Protein AF-A0A8T4IFE0-F1 (afdb_monomer_lite)

Sequence (86 aa):
MELNRRRMLGTMAMAGSAMALPGWARGADLRAEAVRAGFDEVSGASIDLTVGRGPRMVQGRAGHAIAVNGSVPGPLVRLKEGTTAR

Structure (mmCIF, N/CA/C/O backbone):
data_AF-A0A8T4IFE0-F1
#
_entry.id   AF-A0A8T4IFE0-F1
#
loop_
_atom_site.group_PDB
_atom_site.id
_atom_site.type_symbol
_atom_site.label_atom_id
_atom_site.label_alt_id
_atom_site.label_comp_id
_atom_site.label_asym_id
_atom_site.label_entity_id
_atom_site.label_seq_id
_atom_site.pdbx_PDB_ins_code
_atom_site.Cartn_x
_atom_site.Cartn_y
_atom_site.Cartn_z
_atom_site.occupancy
_atom_site.B_iso_or_equiv
_atom_site.auth_seq_id
_atom_site.auth_comp_id
_atom_site.auth_asym_id
_atom_site.auth_atom_id
_atom_site.pdbx_PDB_model_num
ATOM 1 N N . MET A 1 1 ? 0.799 31.334 -40.489 1.00 49.78 1 MET A N 1
ATOM 2 C CA . MET A 1 1 ? -0.055 30.219 -40.024 1.00 49.78 1 MET A CA 1
ATOM 3 C C . MET A 1 1 ? -1.134 30.812 -39.136 1.00 49.78 1 MET A C 1
ATOM 5 O O . MET A 1 1 ? -0.826 31.181 -38.013 1.00 49.78 1 MET A O 1
ATOM 9 N N . GLU A 1 2 ? -2.355 30.995 -39.636 1.00 62.19 2 GLU A N 1
ATOM 10 C CA . GLU A 1 2 ? -3.430 31.535 -38.795 1.00 62.19 2 GLU A CA 1
ATOM 11 C C . GLU A 1 2 ? -3.946 30.462 -37.830 1.00 62.19 2 GLU A C 1
ATOM 13 O O . GLU A 1 2 ? -4.441 29.408 -38.240 1.00 62.19 2 GLU A O 1
ATOM 18 N N . LEU A 1 3 ? -3.800 30.713 -36.527 1.00 68.69 3 LEU A N 1
ATOM 19 C CA . LEU A 1 3 ? -4.330 29.839 -35.487 1.00 68.69 3 LEU A CA 1
ATOM 20 C C . LEU A 1 3 ? -5.846 30.050 -35.384 1.00 68.69 3 LEU A C 1
ATOM 22 O O . LEU A 1 3 ? -6.331 31.051 -34.863 1.00 68.69 3 LEU A O 1
ATOM 26 N N . ASN A 1 4 ? -6.612 29.084 -35.886 1.00 85.38 4 ASN A N 1
ATOM 27 C CA . ASN A 1 4 ? -8.067 29.118 -35.814 1.00 85.38 4 ASN A CA 1
ATOM 28 C C . ASN A 1 4 ? -8.533 28.967 -34.350 1.00 85.38 4 ASN A C 1
ATOM 30 O O . ASN A 1 4 ? -8.288 27.931 -33.725 1.00 85.38 4 ASN A O 1
ATOM 34 N N . ARG A 1 5 ? -9.253 29.971 -33.821 1.00 80.81 5 ARG A N 1
ATOM 35 C CA . ARG A 1 5 ? -9.812 29.989 -32.451 1.00 80.81 5 ARG A CA 1
ATOM 36 C C . ARG A 1 5 ? -10.566 28.713 -32.090 1.00 80.81 5 ARG A C 1
ATOM 38 O O . ARG A 1 5 ? -10.419 28.217 -30.982 1.00 80.81 5 ARG A O 1
ATOM 45 N N . ARG A 1 6 ? -11.332 28.137 -33.020 1.00 79.88 6 ARG A N 1
ATOM 46 C CA . ARG A 1 6 ? -12.073 26.886 -32.783 1.00 79.88 6 ARG A CA 1
ATOM 47 C C . ARG A 1 6 ? -11.139 25.703 -32.535 1.00 79.88 6 ARG A C 1
ATOM 49 O O . ARG A 1 6 ? -11.444 24.838 -31.724 1.00 79.88 6 ARG A O 1
ATOM 56 N N . ARG A 1 7 ? -9.989 25.682 -33.211 1.00 76.94 7 ARG A N 1
ATOM 57 C CA . ARG A 1 7 ? -8.951 24.670 -33.003 1.00 76.94 7 ARG A CA 1
ATOM 58 C C . ARG A 1 7 ? -8.288 24.858 -31.641 1.00 76.94 7 ARG A C 1
ATOM 60 O O . ARG A 1 7 ? -8.143 23.873 -30.934 1.00 76.94 7 ARG A O 1
ATOM 67 N N . MET A 1 8 ? -7.997 26.104 -31.247 1.00 80.31 8 MET A N 1
ATOM 68 C CA . MET A 1 8 ? -7.475 26.416 -29.907 1.00 80.31 8 MET A CA 1
ATOM 69 C C . MET A 1 8 ? -8.446 26.008 -28.792 1.00 80.31 8 MET A C 1
ATOM 71 O O . MET A 1 8 ? -8.041 25.346 -27.838 1.00 80.31 8 MET A O 1
ATOM 75 N N . LEU A 1 9 ? -9.730 26.352 -28.930 1.00 80.56 9 LEU A N 1
ATOM 76 C CA . LEU A 1 9 ? -10.767 25.996 -27.959 1.00 80.56 9 LEU A CA 1
ATOM 77 C C . LEU A 1 9 ? -10.971 24.479 -27.885 1.00 80.56 9 LEU A C 1
ATOM 79 O O . LEU A 1 9 ? -11.053 23.933 -26.790 1.00 80.56 9 LEU A O 1
ATOM 83 N N . GLY A 1 10 ? -10.968 23.786 -29.028 1.00 75.44 10 GLY A N 1
ATOM 84 C CA . GLY A 1 10 ? -11.036 22.324 -29.071 1.00 75.44 10 GLY A CA 1
ATOM 85 C C . GLY A 1 10 ? -9.848 21.653 -28.374 1.00 75.44 10 GLY A C 1
ATOM 86 O O . GLY A 1 10 ? -10.038 20.719 -27.599 1.00 75.44 10 GLY A O 1
ATOM 87 N N . THR A 1 11 ? -8.626 22.158 -28.581 1.00 71.38 11 THR A N 1
ATOM 88 C CA . THR A 1 11 ? -7.427 21.632 -27.904 1.00 71.38 11 THR A CA 1
ATOM 89 C C . THR A 1 11 ? -7.409 21.923 -26.402 1.00 71.38 11 THR A C 1
ATOM 91 O O . THR A 1 11 ? -7.029 21.052 -25.625 1.00 71.38 11 THR A O 1
ATOM 94 N N . MET A 1 12 ? -7.856 23.108 -25.970 1.00 69.19 12 MET A N 1
ATOM 95 C CA . MET A 1 12 ? -7.940 23.451 -24.544 1.00 69.19 12 MET A CA 1
ATOM 96 C C . MET A 1 12 ? -9.025 22.651 -23.818 1.00 69.19 12 MET A C 1
ATOM 98 O O . MET A 1 12 ? -8.793 22.203 -22.699 1.00 69.19 12 MET A O 1
ATOM 102 N N . ALA A 1 13 ? -10.177 22.418 -24.455 1.00 69.31 13 ALA A N 1
ATOM 103 C CA . ALA A 1 13 ? -11.249 21.606 -23.882 1.00 69.31 13 ALA A CA 1
ATOM 104 C C . ALA A 1 13 ? -10.800 20.154 -23.633 1.00 69.31 13 ALA A C 1
ATOM 10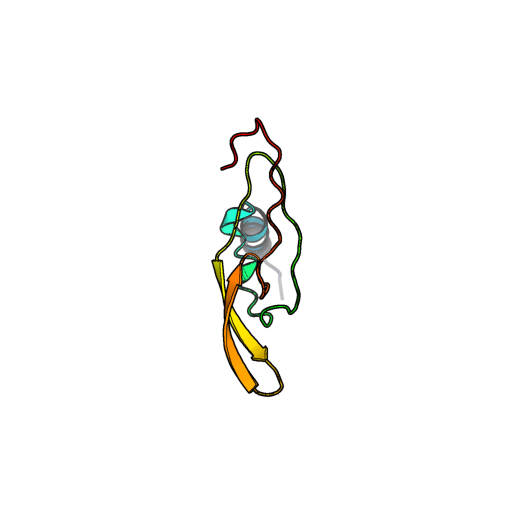6 O O . ALA A 1 13 ? -11.035 19.621 -22.552 1.00 69.31 13 ALA A O 1
ATOM 107 N N . MET A 1 14 ? -10.078 19.551 -24.587 1.00 66.44 14 MET A N 1
ATOM 108 C CA . MET A 1 14 ? -9.513 18.198 -24.445 1.00 66.44 14 MET A CA 1
ATOM 109 C C . MET A 1 14 ? -8.443 18.113 -23.343 1.00 66.44 14 MET A C 1
ATOM 111 O O . MET A 1 14 ? -8.392 17.135 -22.595 1.00 66.44 14 MET A O 1
ATOM 115 N N . ALA A 1 15 ? -7.598 19.140 -23.209 1.00 63.28 15 ALA A N 1
ATO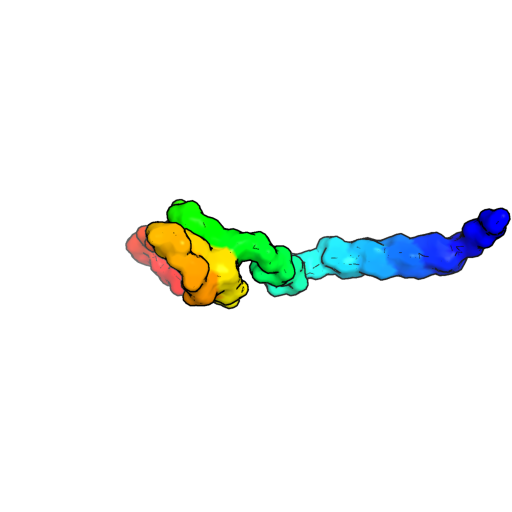M 116 C CA . ALA A 1 15 ? -6.601 19.201 -22.139 1.00 63.28 15 ALA A CA 1
ATOM 117 C C . ALA A 1 15 ? -7.249 19.378 -20.751 1.00 63.28 15 ALA A C 1
ATOM 119 O O . ALA A 1 15 ? -6.831 18.738 -19.787 1.00 63.28 15 ALA A O 1
ATOM 120 N N . GLY A 1 16 ? -8.303 20.196 -20.652 1.00 62.94 16 GLY A N 1
ATOM 121 C CA . GLY A 1 16 ? -9.050 20.420 -19.412 1.00 62.94 16 GLY A CA 1
ATOM 122 C C . GLY A 1 16 ? -9.829 19.189 -18.939 1.00 62.94 16 GLY A C 1
ATOM 123 O O . GLY A 1 16 ? -9.845 18.901 -17.743 1.00 62.94 16 GLY A O 1
ATOM 124 N N . SER A 1 17 ? -10.406 18.403 -19.857 1.00 62.44 17 SER A N 1
ATOM 125 C CA . SER A 1 17 ? -11.137 17.178 -19.498 1.00 62.44 17 SER A CA 1
ATOM 126 C C . SER A 1 17 ? -10.250 16.102 -18.867 1.00 62.44 17 SER A C 1
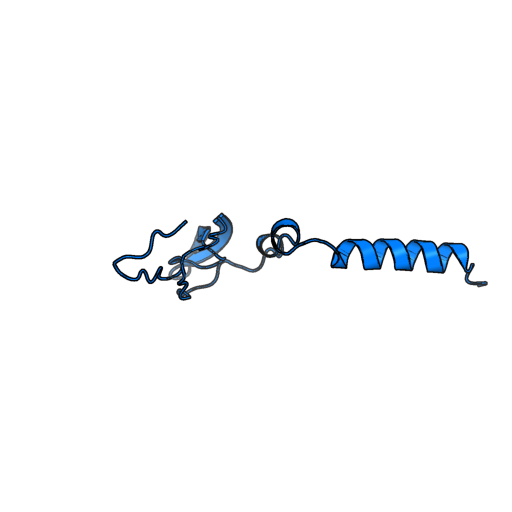ATOM 128 O O . SER A 1 17 ? -10.713 15.368 -17.999 1.00 62.44 17 SER A O 1
ATOM 130 N N . ALA A 1 18 ? -8.965 16.038 -19.232 1.00 61.34 18 ALA A N 1
ATOM 131 C CA . ALA A 1 18 ? -8.021 15.103 -18.617 1.00 61.34 18 ALA A CA 1
ATOM 132 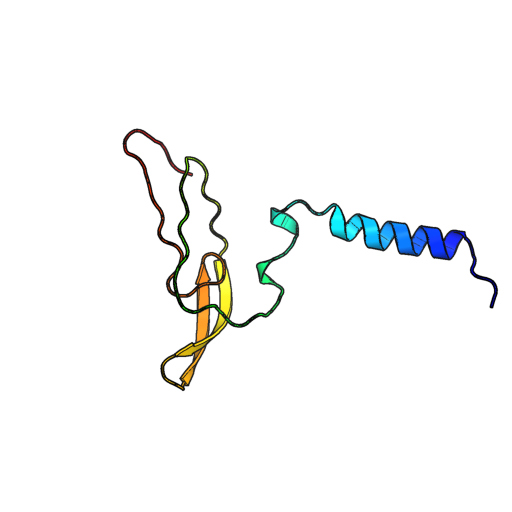C C . ALA A 1 18 ? -7.687 15.468 -17.154 1.00 61.34 18 ALA A C 1
ATOM 134 O O . ALA A 1 18 ? -7.345 14.594 -16.360 1.00 61.34 18 ALA A O 1
ATOM 135 N N . MET A 1 19 ? -7.818 16.746 -16.776 1.00 63.50 19 MET A N 1
ATOM 136 C CA . MET A 1 19 ? -7.589 17.222 -15.404 1.00 63.50 19 MET A CA 1
ATOM 137 C C . MET A 1 19 ? -8.830 17.125 -14.509 1.00 63.50 19 MET A C 1
ATOM 139 O O . MET A 1 19 ? -8.695 17.128 -13.288 1.00 63.50 19 MET A O 1
ATOM 143 N N . ALA A 1 20 ? -10.022 17.004 -15.099 1.00 70.75 20 ALA A N 1
ATOM 144 C CA . ALA A 1 20 ? -11.289 16.838 -14.385 1.00 70.75 20 ALA A CA 1
ATOM 145 C C . ALA A 1 20 ? -11.577 15.380 -13.983 1.00 70.75 20 ALA A C 1
ATOM 147 O O . ALA A 1 20 ? -12.640 15.085 -13.434 1.00 70.75 20 ALA A O 1
ATOM 148 N N . LEU A 1 21 ? -10.647 14.460 -14.254 1.00 71.50 21 LEU A N 1
ATOM 149 C CA . LEU A 1 21 ? -10.775 13.085 -13.804 1.00 71.50 21 LEU A CA 1
ATOM 150 C C . LEU A 1 21 ? -10.682 13.050 -12.270 1.00 71.50 21 LEU A C 1
ATOM 152 O O . LEU A 1 21 ? -9.691 13.533 -11.705 1.00 71.50 21 LEU A O 1
ATOM 156 N N . PRO A 1 22 ? -11.686 12.486 -11.579 1.00 67.75 22 PRO A N 1
ATOM 157 C CA . PRO A 1 22 ? -11.609 12.285 -10.139 1.00 67.75 22 PRO A CA 1
ATOM 158 C C . PRO A 1 22 ? -10.394 11.412 -9.793 1.00 67.75 22 PRO A C 1
ATOM 160 O O . PRO A 1 22 ? -9.897 10.664 -10.635 1.00 67.75 22 PRO A O 1
ATOM 163 N N . GLY A 1 23 ? -9.905 11.498 -8.551 1.00 64.69 23 GLY A N 1
ATOM 164 C CA . GLY A 1 23 ? -8.673 10.817 -8.121 1.00 64.69 23 GLY A CA 1
ATOM 165 C C . GLY A 1 23 ? -8.623 9.323 -8.477 1.00 64.69 23 GLY A C 1
ATOM 166 O O . GLY A 1 23 ? -7.579 8.837 -8.898 1.00 64.69 23 GLY A O 1
ATOM 167 N N . TRP A 1 24 ? -9.768 8.635 -8.429 1.00 62.31 24 TRP A N 1
ATOM 168 C CA . TRP A 1 24 ? -9.921 7.220 -8.793 1.00 62.31 24 TRP A CA 1
ATOM 169 C C . TRP A 1 24 ? -9.774 6.925 -10.298 1.00 62.31 24 TRP A C 1
ATOM 171 O O . TRP A 1 24 ? -9.427 5.811 -10.674 1.00 62.31 24 TRP A O 1
ATOM 181 N N . ALA A 1 25 ? -10.014 7.908 -11.169 1.00 63.25 25 ALA A N 1
ATOM 182 C CA . ALA A 1 25 ? -9.892 7.787 -12.625 1.00 63.25 25 ALA A CA 1
ATOM 183 C C . ALA A 1 25 ? -8.546 8.310 -13.157 1.00 63.25 25 ALA A C 1
ATOM 185 O O . ALA A 1 25 ? -8.222 8.116 -14.327 1.00 63.25 25 ALA A O 1
ATOM 186 N N . ARG A 1 26 ? -7.747 8.975 -12.310 1.00 64.00 26 ARG A N 1
ATOM 187 C CA . ARG A 1 26 ? -6.457 9.580 -12.682 1.00 64.00 26 ARG A CA 1
ATOM 188 C C . ARG A 1 26 ? -5.353 8.571 -12.993 1.00 64.00 26 ARG A C 1
ATOM 190 O O . ARG A 1 26 ? -4.283 9.010 -13.404 1.00 64.00 26 ARG A O 1
ATOM 197 N N . GLY A 1 27 ? -5.589 7.267 -12.809 1.00 56.69 27 GLY A N 1
ATOM 198 C CA . GLY A 1 27 ? -4.646 6.208 -13.175 1.00 56.69 27 GLY A CA 1
ATOM 199 C C . GLY A 1 27 ? -3.227 6.503 -12.694 1.00 56.69 27 GLY A C 1
ATOM 200 O O . GLY A 1 27 ? -2.287 6.363 -13.472 1.00 56.69 27 GLY A O 1
ATOM 201 N N . ALA A 1 28 ? -3.073 6.984 -11.453 1.00 55.03 28 ALA A N 1
ATOM 202 C CA . ALA A 1 28 ? -1.767 7.345 -10.900 1.00 55.03 28 ALA A CA 1
ATOM 203 C C . ALA A 1 28 ? -0.769 6.172 -10.998 1.00 55.03 28 ALA A C 1
ATOM 205 O O . ALA A 1 28 ? 0.423 6.397 -11.185 1.00 55.03 28 ALA A O 1
ATOM 206 N N . ASP A 1 29 ? -1.279 4.938 -11.001 1.00 53.06 29 ASP A N 1
ATOM 207 C CA . ASP A 1 29 ? -0.522 3.692 -11.144 1.00 53.06 29 ASP A CA 1
ATOM 208 C C . ASP A 1 29 ? -0.118 3.344 -12.593 1.00 53.06 29 ASP A C 1
ATOM 210 O O . ASP A 1 29 ? 0.652 2.411 -12.808 1.00 53.06 29 ASP A O 1
ATOM 214 N N . LEU A 1 30 ? -0.628 4.060 -13.606 1.00 46.22 30 LEU A N 1
ATOM 215 C CA . LEU A 1 30 ? -0.303 3.840 -15.027 1.00 46.22 30 LEU A CA 1
ATOM 216 C C . LEU A 1 30 ? 0.884 4.671 -15.516 1.00 46.22 30 LEU A C 1
ATOM 218 O O . LEU A 1 30 ? 1.359 4.472 -16.638 1.00 46.22 30 LEU A O 1
ATOM 222 N N . ARG A 1 31 ? 1.421 5.565 -14.683 1.00 52.06 31 ARG A N 1
ATOM 223 C CA . ARG A 1 31 ? 2.807 5.986 -14.868 1.00 52.06 31 ARG A CA 1
ATOM 224 C C . ARG A 1 31 ? 3.631 4.772 -14.480 1.00 52.06 31 ARG A C 1
ATOM 226 O O . ARG A 1 31 ? 3.748 4.476 -13.301 1.00 52.06 31 ARG A O 1
ATOM 233 N N . ALA A 1 32 ? 4.124 4.039 -15.474 1.00 51.06 32 ALA A N 1
ATOM 234 C CA . ALA A 1 32 ? 5.018 2.894 -15.325 1.00 51.06 32 ALA A CA 1
ATOM 235 C C . ALA A 1 32 ? 6.377 3.308 -14.715 1.00 51.06 32 ALA A C 1
ATOM 237 O O . ALA A 1 32 ? 7.439 3.091 -15.292 1.00 51.06 32 ALA A O 1
ATOM 238 N N . GLU A 1 33 ? 6.342 3.961 -13.560 1.00 65.19 33 GLU A N 1
ATOM 239 C CA . GLU A 1 33 ? 7.459 4.147 -12.660 1.00 65.19 33 GLU A CA 1
ATOM 240 C C . GLU A 1 33 ? 7.692 2.791 -11.976 1.00 65.19 33 GLU A C 1
ATOM 242 O O . GLU A 1 33 ? 6.759 2.040 -11.681 1.00 65.19 33 GLU A O 1
ATOM 247 N N . ALA A 1 34 ? 8.960 2.410 -11.822 1.00 76.94 34 ALA A N 1
ATOM 248 C CA . ALA A 1 34 ? 9.315 1.136 -11.210 1.00 76.94 34 ALA A CA 1
ATOM 249 C C . ALA A 1 34 ? 8.686 1.021 -9.811 1.00 76.94 34 ALA A C 1
ATOM 251 O O . ALA A 1 34 ? 8.600 2.014 -9.085 1.00 76.94 34 ALA A O 1
ATOM 252 N N . VAL A 1 35 ? 8.283 -0.192 -9.415 1.00 84.50 35 VAL A N 1
ATOM 253 C CA . VAL A 1 35 ? 7.703 -0.420 -8.084 1.00 84.50 35 VAL A CA 1
ATOM 254 C C . VAL A 1 35 ? 8.691 0.057 -7.022 1.00 84.50 35 VAL A C 1
ATOM 256 O O . VAL A 1 35 ? 9.845 -0.386 -6.991 1.00 84.50 35 VAL A O 1
ATOM 259 N N . ARG A 1 36 ? 8.235 0.950 -6.140 1.00 88.81 36 ARG A N 1
ATOM 260 C CA . ARG A 1 36 ? 9.084 1.581 -5.126 1.00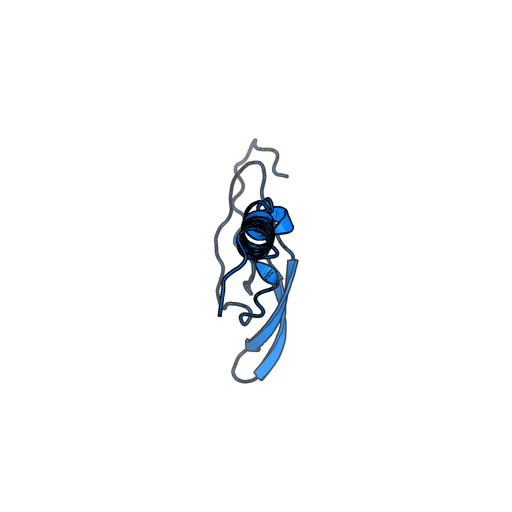 88.81 36 ARG A CA 1
ATOM 261 C C . ARG A 1 36 ? 9.507 0.564 -4.063 1.00 88.81 36 ARG A C 1
ATOM 263 O O . ARG A 1 36 ? 8.769 -0.367 -3.726 1.00 88.81 36 ARG A O 1
ATOM 270 N N . ALA A 1 37 ? 10.720 0.733 -3.541 1.00 85.25 37 ALA A N 1
ATOM 271 C CA . ALA A 1 37 ? 11.213 -0.017 -2.390 1.00 85.25 37 ALA A CA 1
ATOM 272 C C . ALA A 1 37 ? 10.846 0.709 -1.089 1.00 85.25 37 ALA A C 1
ATOM 274 O O . ALA A 1 37 ? 10.974 1.928 -1.018 1.00 85.25 37 ALA A O 1
ATOM 275 N N . GLY A 1 38 ? 10.439 -0.048 -0.069 1.00 84.12 38 GLY A N 1
ATOM 276 C CA . GLY A 1 38 ? 9.958 0.501 1.204 1.00 84.12 38 GLY A CA 1
ATOM 277 C C . GLY A 1 38 ? 8.437 0.436 1.313 1.00 84.12 38 GLY A C 1
ATOM 278 O O . GLY A 1 38 ? 7.794 -0.154 0.449 1.00 84.12 38 GLY A O 1
ATOM 279 N N . PHE A 1 39 ? 7.892 1.005 2.386 1.00 86.75 39 PHE A N 1
ATOM 280 C CA . PHE A 1 39 ? 6.459 1.062 2.661 1.00 86.75 39 PHE A CA 1
ATOM 281 C C . PHE A 1 39 ? 6.073 2.456 3.163 1.00 86.75 39 PHE A C 1
ATOM 283 O O . PHE A 1 39 ? 6.847 3.096 3.874 1.00 86.75 39 PHE A O 1
ATOM 290 N N . ASP A 1 40 ? 4.875 2.899 2.793 1.00 88.38 40 ASP A N 1
ATOM 291 C CA . ASP A 1 40 ? 4.231 4.096 3.342 1.00 88.38 40 ASP A CA 1
ATOM 292 C C . ASP A 1 40 ? 3.298 3.692 4.507 1.00 88.38 40 ASP A C 1
ATOM 294 O O . ASP A 1 40 ? 3.223 2.517 4.868 1.00 88.38 40 ASP A O 1
ATOM 298 N N . GLU A 1 41 ? 2.562 4.629 5.105 1.00 94.44 41 GLU A N 1
ATOM 299 C CA . GLU A 1 41 ? 1.530 4.333 6.111 1.00 94.44 41 GLU A CA 1
ATOM 300 C C . GLU A 1 41 ? 0.181 4.920 5.686 1.00 94.44 41 GLU A C 1
ATOM 302 O O . GLU A 1 41 ? 0.114 6.033 5.164 1.00 94.44 41 GLU A O 1
ATOM 307 N N . VAL A 1 42 ? -0.898 4.177 5.933 1.00 95.62 42 VAL A N 1
ATOM 308 C CA . VAL A 1 42 ? -2.281 4.621 5.725 1.00 95.62 42 VAL A CA 1
ATOM 309 C C . VAL A 1 42 ? -3.115 4.377 6.979 1.00 95.62 42 VAL A C 1
ATOM 311 O O . VAL A 1 42 ? -2.890 3.419 7.719 1.00 95.62 42 VAL A O 1
ATOM 314 N N . SER A 1 43 ? -4.085 5.251 7.237 1.00 96.31 43 SER A N 1
ATOM 315 C CA . SER A 1 43 ? -4.969 5.169 8.403 1.00 96.31 43 SER A CA 1
ATOM 316 C C . SER A 1 43 ? -6.308 5.849 8.124 1.00 96.31 43 SER A C 1
ATOM 318 O O . SER A 1 43 ? -6.434 6.609 7.165 1.00 96.31 43 SER A O 1
ATOM 320 N N . GLY A 1 44 ? -7.302 5.592 8.975 1.00 95.44 44 GLY A N 1
ATOM 321 C CA . GLY A 1 44 ? -8.642 6.168 8.865 1.00 95.44 44 GLY A CA 1
ATOM 322 C C . GLY A 1 44 ? -9.738 5.105 8.810 1.00 95.44 44 GLY A C 1
ATOM 323 O O . GLY A 1 44 ? -9.468 3.910 8.890 1.00 95.44 44 GLY A O 1
ATOM 324 N N . ALA A 1 45 ? -10.991 5.554 8.709 1.00 95.56 45 ALA A N 1
ATOM 325 C CA . ALA A 1 45 ? -12.149 4.667 8.572 1.00 95.56 45 ALA A CA 1
ATOM 326 C C . ALA A 1 45 ? -12.408 4.233 7.117 1.00 95.56 45 ALA A C 1
ATOM 328 O O . ALA A 1 45 ? -13.068 3.225 6.901 1.00 95.56 45 ALA A O 1
ATOM 329 N N . SER A 1 46 ? -11.897 4.988 6.141 1.00 96.12 46 SER A N 1
ATOM 330 C CA . SER A 1 46 ? -11.935 4.660 4.713 1.00 96.12 46 SER A CA 1
ATOM 331 C C . SER A 1 46 ? -10.501 4.677 4.202 1.00 96.12 46 SER A C 1
ATOM 333 O O . SER A 1 46 ? -9.834 5.707 4.313 1.00 96.12 46 SER A O 1
ATOM 335 N N . ILE A 1 47 ? -10.015 3.545 3.707 1.00 95.75 47 ILE A N 1
ATOM 336 C CA . ILE A 1 47 ? -8.632 3.331 3.295 1.00 95.75 47 ILE A CA 1
ATOM 337 C C . ILE A 1 47 ? -8.636 2.750 1.884 1.00 95.75 47 ILE A C 1
ATOM 339 O O . ILE A 1 47 ? -8.864 1.560 1.680 1.00 95.75 47 ILE A O 1
ATOM 343 N N . ASP A 1 48 ? -8.307 3.588 0.907 1.00 94.12 48 ASP A N 1
ATOM 344 C CA . ASP A 1 48 ? -8.190 3.146 -0.477 1.00 94.12 48 ASP A CA 1
ATOM 345 C C . ASP A 1 48 ? -6.823 2.483 -0.708 1.00 94.12 48 ASP A C 1
ATOM 347 O O . ASP A 1 48 ? -5.762 3.100 -0.548 1.00 94.12 48 ASP A O 1
ATOM 351 N N . LEU A 1 49 ? -6.852 1.204 -1.086 1.00 93.62 49 LEU A N 1
ATOM 352 C CA . LEU A 1 49 ? -5.672 0.432 -1.461 1.00 93.62 49 LEU A CA 1
ATOM 353 C C . LEU A 1 49 ? -5.731 0.100 -2.948 1.00 93.62 49 LEU A C 1
ATOM 355 O O . LEU A 1 49 ? -6.559 -0.700 -3.387 1.00 93.62 49 LEU A O 1
ATOM 359 N N . THR A 1 50 ? -4.815 0.671 -3.723 1.00 92.19 50 THR A N 1
ATOM 360 C CA . THR A 1 50 ? -4.722 0.386 -5.152 1.00 92.19 50 THR A CA 1
ATOM 361 C C . THR A 1 50 ? -3.711 -0.717 -5.412 1.00 92.19 50 THR A C 1
ATOM 363 O O . THR A 1 50 ? -2.553 -0.631 -4.999 1.00 92.19 50 THR A O 1
ATOM 366 N N . VAL A 1 51 ? -4.143 -1.758 -6.126 1.00 91.50 51 VAL A N 1
ATOM 367 C CA . VAL A 1 51 ? -3.281 -2.871 -6.530 1.00 91.50 51 VAL A CA 1
ATOM 368 C C . VAL A 1 51 ? -2.775 -2.630 -7.945 1.00 91.50 51 VAL A C 1
ATOM 370 O O . VAL A 1 51 ? -3.546 -2.588 -8.904 1.00 91.50 51 VAL A O 1
ATOM 373 N N . GLY A 1 52 ? -1.459 -2.502 -8.066 1.00 88.88 52 GLY A N 1
ATOM 374 C CA . GLY A 1 52 ? -0.757 -2.292 -9.324 1.00 88.88 52 GLY A CA 1
ATOM 375 C C . GLY A 1 52 ? 0.265 -3.388 -9.596 1.00 88.88 52 GLY A C 1
ATOM 376 O O . GLY A 1 52 ? 0.598 -4.200 -8.731 1.00 88.88 52 GLY A O 1
ATOM 377 N N . ARG A 1 53 ? 0.793 -3.403 -10.819 1.00 89.12 53 ARG A N 1
ATOM 378 C CA . ARG A 1 53 ? 1.863 -4.318 -11.222 1.00 89.12 53 ARG A CA 1
ATOM 379 C C . ARG A 1 53 ? 2.971 -3.549 -11.927 1.00 89.12 53 ARG A C 1
ATOM 381 O O . ARG A 1 53 ? 2.678 -2.632 -12.690 1.00 89.12 53 ARG A O 1
ATOM 388 N N . GLY A 1 54 ? 4.225 -3.937 -11.726 1.00 88.75 54 GLY A N 1
ATOM 389 C CA . GLY A 1 54 ? 5.343 -3.244 -12.361 1.00 88.75 54 GLY A CA 1
ATOM 390 C C . GLY A 1 54 ? 6.692 -3.942 -12.196 1.00 88.75 54 GLY A C 1
ATOM 391 O O . GLY A 1 54 ? 6.813 -4.902 -11.430 1.00 88.75 54 GLY A O 1
ATOM 392 N N . PRO A 1 55 ? 7.717 -3.495 -12.939 1.00 90.56 55 PRO A N 1
ATOM 393 C CA . PRO A 1 55 ? 9.069 -4.017 -12.797 1.00 90.56 55 PRO A CA 1
ATOM 394 C C . PRO A 1 55 ? 9.674 -3.604 -11.447 1.00 90.56 55 PRO A C 1
ATOM 396 O O . PRO A 1 55 ? 9.483 -2.478 -10.980 1.00 90.56 55 PRO A O 1
ATOM 399 N N . ARG A 1 56 ? 10.439 -4.511 -10.832 1.00 87.06 56 ARG A N 1
ATOM 400 C CA . ARG A 1 56 ? 11.168 -4.287 -9.579 1.00 87.06 56 ARG A CA 1
ATOM 401 C C . ARG A 1 56 ? 12.516 -4.996 -9.605 1.00 87.06 56 ARG A C 1
ATOM 403 O O . ARG A 1 56 ? 12.604 -6.162 -9.973 1.00 87.06 56 ARG A O 1
ATOM 410 N N . MET A 1 57 ? 13.547 -4.312 -9.122 1.00 89.94 57 MET A N 1
ATOM 411 C CA . MET A 1 57 ? 14.835 -4.927 -8.806 1.00 89.94 57 MET A CA 1
ATOM 412 C C . MET A 1 57 ? 14.854 -5.377 -7.342 1.00 89.94 57 MET A C 1
ATOM 414 O O . MET A 1 57 ? 14.611 -4.574 -6.435 1.00 89.94 57 MET A O 1
ATOM 418 N N . VAL A 1 58 ? 15.164 -6.651 -7.104 1.00 87.06 58 VAL A N 1
ATOM 419 C CA . VAL A 1 58 ? 15.373 -7.224 -5.767 1.00 87.06 58 VAL A CA 1
ATOM 420 C C . VAL A 1 58 ? 16.735 -7.899 -5.751 1.00 87.06 58 VAL A C 1
ATOM 422 O O . VAL A 1 58 ? 16.965 -8.842 -6.501 1.00 87.06 58 VAL A O 1
ATOM 425 N N . GLN A 1 59 ? 17.653 -7.400 -4.917 1.00 88.81 59 GLN A N 1
ATOM 426 C CA . GLN A 1 59 ? 19.016 -7.940 -4.795 1.00 88.81 59 GLN A CA 1
ATOM 427 C C . GLN A 1 59 ? 19.720 -8.128 -6.157 1.00 88.81 59 GLN A C 1
ATOM 429 O O . GLN A 1 59 ? 20.286 -9.178 -6.446 1.00 88.81 59 GLN A O 1
ATOM 434 N N . GLY A 1 60 ? 19.620 -7.127 -7.037 1.00 89.75 60 GLY A N 1
ATOM 435 C CA . GLY A 1 60 ? 20.237 -7.166 -8.369 1.00 89.75 60 GLY A CA 1
ATOM 436 C C . GLY A 1 60 ? 19.511 -8.032 -9.406 1.00 89.75 60 GLY A C 1
ATOM 437 O O . GLY A 1 60 ? 19.964 -8.106 -10.543 1.00 89.75 60 GLY A O 1
ATOM 438 N N . ARG A 1 61 ? 18.371 -8.646 -9.066 1.00 89.62 61 ARG A N 1
ATOM 439 C CA . ARG A 1 61 ? 17.546 -9.422 -10.004 1.00 89.62 61 ARG A CA 1
ATOM 440 C C . ARG A 1 61 ? 16.286 -8.653 -10.384 1.00 89.62 61 ARG A C 1
ATOM 442 O O . ARG A 1 61 ? 15.549 -8.204 -9.507 1.00 89.62 61 ARG A O 1
ATOM 449 N N . ALA A 1 62 ? 16.047 -8.514 -11.687 1.00 89.00 62 ALA A N 1
ATOM 450 C CA . ALA A 1 62 ? 14.813 -7.947 -12.214 1.00 89.00 62 ALA A CA 1
ATOM 451 C C . ALA A 1 62 ? 13.674 -8.960 -12.082 1.00 89.00 62 ALA A C 1
ATOM 453 O O . ALA A 1 62 ? 13.824 -10.124 -12.451 1.00 89.00 62 ALA A O 1
ATOM 454 N N . GLY A 1 63 ? 12.535 -8.510 -11.573 1.00 88.12 63 GLY A N 1
ATOM 455 C CA . GLY A 1 63 ? 11.327 -9.309 -11.451 1.00 88.12 63 GLY A CA 1
ATOM 456 C C . GLY A 1 63 ? 10.075 -8.466 -11.650 1.00 88.12 63 GLY A C 1
ATOM 457 O O . GLY A 1 63 ? 10.113 -7.234 -11.638 1.00 88.12 63 GLY A O 1
ATOM 458 N N . HIS A 1 64 ? 8.954 -9.151 -11.838 1.00 90.88 64 HIS A N 1
ATOM 459 C CA . HIS A 1 64 ? 7.643 -8.523 -11.841 1.00 90.88 64 HIS A CA 1
ATOM 460 C C . HIS A 1 64 ? 7.089 -8.523 -10.420 1.00 90.88 64 HIS A C 1
ATOM 462 O O . HIS A 1 64 ? 7.065 -9.564 -9.764 1.00 90.88 64 HIS A O 1
ATOM 468 N N . ALA A 1 65 ? 6.660 -7.362 -9.945 1.00 90.19 65 ALA A N 1
ATOM 469 C CA . ALA A 1 65 ? 6.102 -7.200 -8.616 1.00 90.19 65 ALA A CA 1
ATOM 470 C C . ALA A 1 65 ? 4.635 -6.781 -8.701 1.00 90.19 65 ALA A C 1
ATOM 472 O O . ALA A 1 65 ? 4.251 -5.978 -9.554 1.00 90.19 65 ALA A O 1
ATOM 473 N N . ILE A 1 66 ? 3.841 -7.317 -7.778 1.00 91.88 66 ILE A N 1
ATOM 474 C CA . ILE A 1 66 ? 2.507 -6.816 -7.465 1.00 91.88 66 ILE A CA 1
ATOM 475 C C . ILE A 1 66 ? 2.662 -5.891 -6.265 1.00 91.88 66 ILE A C 1
ATOM 477 O O . ILE A 1 66 ? 3.214 -6.293 -5.242 1.00 91.88 66 ILE A O 1
ATOM 481 N N . ALA A 1 67 ? 2.230 -4.649 -6.425 1.00 92.12 67 ALA A N 1
ATOM 482 C CA . ALA A 1 67 ? 2.416 -3.584 -5.457 1.00 92.12 67 ALA A CA 1
ATOM 483 C C . ALA A 1 67 ? 1.067 -3.097 -4.934 1.00 92.12 67 ALA A C 1
ATOM 485 O O . ALA A 1 67 ? 0.076 -3.096 -5.665 1.00 92.12 67 ALA A O 1
ATOM 486 N N . VAL A 1 68 ? 1.059 -2.635 -3.688 1.00 92.38 68 VAL A N 1
ATOM 487 C CA . VAL A 1 68 ? -0.075 -1.912 -3.104 1.00 92.38 68 VAL A CA 1
ATOM 488 C C . VAL A 1 68 ? 0.366 -0.467 -2.926 1.00 92.38 68 VAL A C 1
ATOM 490 O O . VAL A 1 68 ? 1.441 -0.225 -2.380 1.00 92.38 68 VAL A O 1
ATOM 493 N N . ASN A 1 69 ? -0.405 0.486 -3.450 1.00 92.12 69 ASN A N 1
ATOM 494 C CA . ASN A 1 69 ? -0.065 1.917 -3.487 1.00 92.12 69 ASN A CA 1
ATOM 495 C C . ASN A 1 69 ? 1.337 2.187 -4.089 1.00 92.12 69 ASN A C 1
ATOM 497 O O . ASN A 1 69 ? 2.075 3.092 -3.686 1.00 92.12 69 ASN A O 1
ATOM 501 N N . GLY A 1 70 ? 1.728 1.355 -5.061 1.00 89.19 70 GLY A N 1
ATOM 502 C CA . GLY A 1 70 ? 2.985 1.477 -5.799 1.00 89.19 70 GLY A CA 1
ATOM 503 C C . GLY A 1 70 ? 4.253 1.039 -5.052 1.00 89.19 70 GLY A C 1
ATOM 504 O O . GLY A 1 70 ? 5.347 1.261 -5.576 1.00 89.19 70 GLY A O 1
ATOM 505 N N . SER A 1 71 ? 4.153 0.416 -3.869 1.00 90.31 71 SER A N 1
ATOM 506 C CA . SER A 1 71 ? 5.316 -0.052 -3.099 1.00 90.31 71 SER A CA 1
ATOM 507 C C . SER A 1 71 ? 5.319 -1.561 -2.833 1.00 90.31 71 SER A C 1
ATOM 509 O O . SER A 1 71 ? 4.277 -2.222 -2.790 1.00 90.31 71 SER A O 1
ATOM 511 N N . VAL A 1 72 ? 6.528 -2.111 -2.664 1.00 91.88 72 VAL A N 1
ATOM 512 C CA . VAL A 1 72 ? 6.758 -3.461 -2.130 1.00 91.88 72 VAL A CA 1
ATOM 513 C C . VAL A 1 72 ? 7.876 -3.405 -1.075 1.00 91.88 72 VAL A C 1
ATOM 515 O O . VAL A 1 72 ? 9.030 -3.115 -1.434 1.00 91.88 72 VAL A O 1
ATOM 518 N N . PRO A 1 73 ? 7.597 -3.744 0.198 1.00 92.56 73 PRO A N 1
ATOM 519 C CA . PRO A 1 73 ? 6.292 -4.142 0.753 1.00 92.56 73 PRO A CA 1
ATOM 520 C C . PRO A 1 73 ? 5.188 -3.072 0.609 1.00 92.56 73 PRO A C 1
ATOM 522 O O . PRO A 1 73 ? 5.482 -1.898 0.401 1.00 92.56 73 PRO A O 1
ATOM 525 N N . GLY A 1 74 ? 3.916 -3.481 0.661 1.00 92.81 74 GLY A N 1
ATOM 526 C CA . GLY A 1 74 ? 2.783 -2.541 0.662 1.00 92.81 74 GLY A CA 1
ATOM 527 C C . GLY A 1 74 ? 2.760 -1.659 1.923 1.00 92.81 74 GLY A C 1
ATOM 528 O O . GLY A 1 74 ? 3.522 -1.927 2.856 1.00 92.81 74 GLY A O 1
ATOM 529 N N . PRO A 1 75 ? 1.909 -0.618 1.974 1.00 95.44 75 PRO A N 1
ATOM 530 C CA . PRO A 1 75 ? 1.873 0.317 3.093 1.00 95.44 75 PRO A CA 1
ATOM 531 C C . PRO A 1 75 ? 1.424 -0.349 4.402 1.00 95.44 75 PRO A C 1
ATOM 533 O O . PRO A 1 75 ? 0.620 -1.283 4.403 1.00 95.44 75 PRO A O 1
ATOM 536 N N . LEU A 1 76 ? 1.904 0.174 5.530 1.00 96.62 76 LEU A N 1
ATOM 537 C CA . LEU A 1 76 ? 1.422 -0.175 6.860 1.00 96.62 76 LEU A CA 1
ATOM 538 C C . LEU A 1 76 ? 0.011 0.386 7.051 1.00 96.62 76 LEU A C 1
ATOM 540 O O . LEU A 1 76 ? -0.199 1.596 7.009 1.00 96.62 76 LEU A O 1
ATOM 544 N N . VAL A 1 77 ? -0.954 -0.492 7.301 1.00 96.56 77 VAL A N 1
ATOM 545 C CA . VAL A 1 77 ? -2.330 -0.091 7.606 1.00 96.56 77 VAL A CA 1
ATOM 546 C C . VAL A 1 77 ? -2.473 0.068 9.117 1.00 96.56 77 VAL A C 1
ATOM 548 O O . VAL A 1 77 ? -2.446 -0.915 9.859 1.00 96.56 77 VAL A O 1
ATOM 551 N N . ARG A 1 78 ? -2.630 1.307 9.589 1.00 97.06 78 ARG A N 1
ATOM 552 C CA . ARG A 1 78 ? -2.835 1.615 11.007 1.00 97.06 78 ARG A CA 1
ATOM 553 C C . ARG A 1 78 ? -4.320 1.754 11.309 1.00 97.06 78 ARG A C 1
ATOM 555 O O . ARG A 1 78 ? -4.964 2.733 10.932 1.00 97.06 78 ARG A O 1
ATOM 562 N N . LEU A 1 79 ? -4.841 0.783 12.049 1.00 97.62 79 LEU A N 1
ATOM 563 C CA . LEU A 1 79 ? -6.225 0.770 12.508 1.00 97.62 79 LEU A CA 1
ATOM 564 C C . LEU A 1 79 ? -6.321 1.223 13.964 1.00 97.62 79 LEU A C 1
ATOM 566 O O . LEU A 1 79 ? -5.399 1.024 14.758 1.00 97.62 79 LEU A O 1
ATOM 570 N N . LYS A 1 80 ? -7.459 1.827 14.309 1.00 97.00 80 LYS A N 1
ATOM 571 C CA . LYS A 1 80 ? -7.805 2.207 15.679 1.00 97.00 80 LYS A CA 1
ATOM 572 C C . LYS A 1 80 ? -8.987 1.373 16.151 1.00 97.00 80 LYS A C 1
ATOM 574 O O . LYS A 1 80 ? -10.005 1.294 15.464 1.00 97.00 80 LYS A O 1
ATOM 579 N N . GLU A 1 81 ? -8.857 0.789 17.336 1.00 96.88 81 GLU A N 1
ATOM 580 C CA . GLU A 1 81 ? -9.931 0.028 17.972 1.00 96.88 81 GLU A CA 1
ATOM 581 C C . GLU A 1 81 ? -11.224 0.857 18.082 1.00 96.88 81 GLU A C 1
ATOM 583 O O . GLU A 1 81 ? -11.192 2.079 18.252 1.00 96.88 81 GLU A O 1
ATOM 588 N N . GLY A 1 82 ? -12.369 0.192 17.913 1.00 97.06 82 GLY A N 1
ATOM 589 C CA . GLY A 1 82 ? -13.688 0.829 17.871 1.00 97.06 82 GLY A CA 1
ATOM 590 C C . GLY A 1 82 ? -14.030 1.507 16.538 1.00 97.06 82 GLY A C 1
ATOM 591 O O . GLY A 1 82 ? -15.156 1.967 16.368 1.00 97.06 82 GLY A O 1
ATOM 592 N N . THR A 1 83 ? -13.104 1.550 15.571 1.00 96.69 83 THR A N 1
ATOM 593 C CA . THR A 1 83 ? -13.362 2.072 14.219 1.00 96.69 83 THR A CA 1
ATOM 594 C C . THR A 1 83 ? -13.634 0.922 13.255 1.00 96.69 83 THR A C 1
ATOM 596 O O . THR A 1 83 ? -12.820 0.012 13.122 1.00 96.69 83 THR A O 1
ATOM 599 N N . THR A 1 84 ? -14.760 0.970 12.540 1.00 97.00 84 THR A N 1
ATOM 600 C CA . THR A 1 84 ? -14.977 0.084 11.387 1.00 97.00 84 THR A CA 1
ATOM 601 C C . THR A 1 84 ? -14.232 0.662 10.190 1.00 97.00 84 THR A C 1
ATOM 603 O O . THR A 1 84 ? -14.619 1.718 9.692 1.00 97.00 84 THR A O 1
ATOM 606 N N . ALA A 1 85 ? -13.168 -0.009 9.754 1.00 95.50 85 ALA A N 1
ATOM 607 C CA . ALA A 1 85 ? -12.428 0.360 8.550 1.00 95.50 85 ALA A CA 1
ATOM 608 C C . ALA A 1 85 ? -13.073 -0.246 7.294 1.00 95.50 85 ALA A C 1
ATOM 610 O O . ALA A 1 85 ? -13.668 -1.327 7.361 1.00 95.50 85 ALA A O 1
ATOM 611 N N . ARG A 1 86 ? -1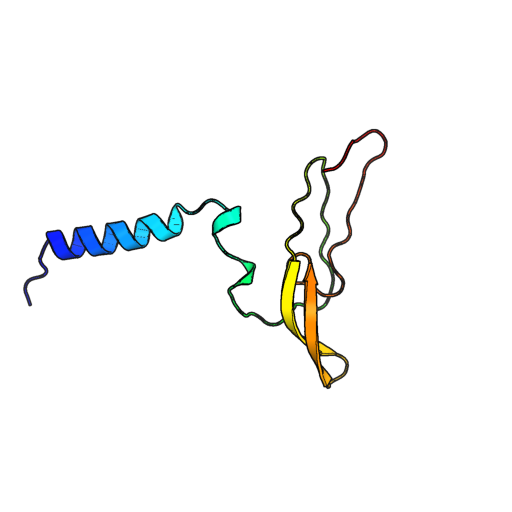2.960 0.457 6.167 1.00 93.12 86 ARG A N 1
ATOM 612 C CA . ARG A 1 86 ? -13.432 0.053 4.840 1.00 93.12 86 ARG A CA 1
ATOM 613 C C . ARG A 1 86 ? -12.408 0.404 3.782 1.00 93.12 86 ARG A C 1
ATOM 615 O O . ARG A 1 86 ? -11.748 1.449 3.970 1.00 93.12 86 ARG A O 1
#

Foldseek 3Di:
DDDDPVNVVVVVVVVVVLVPDPPVRVPPQPPQDAQDEDAAADEDQETDWDWHWHWDDDPNDIDIDTETVSHVVYYHYDYDPPRHHD

pLDDT: mean 81.84, std 14.34, range [46.22, 97.62]

Organism: NCBI:txid2826939

Secondary structure (DSSP, 8-state):
----HHHHHHHHHHHHHHHSS-GGGS-GGGS-PPPEES--EEESSS----EEEEEEEETTEEEEEEEETTEESPPEEE--TT----

Radius of gyration: 19.48 Å; chains: 1; bounding box: 35×41×58 Å

InterPro domains:
  IPR006311 Twin-arginine translocation pathway, signal sequence [PS51318] (1-34)
  IPR008972 Cupredoxin [SSF49503] (46-86)